Protein AF-A8AXS2-F1 (afdb_monomer_lite)

Sequence (41 aa):
MGEFTSAQVNDSAWVDGKFVASSETLSGLKAQADALLAAIN

Radius of gyration: 12.73 Å; chains: 1; bounding box: 28×20×31 Å

Foldseek 3Di:
DDDDLDDDADPCCVPVVDGDGDPVSVVSVVVVVVVVVVVVD

pLDDT: mean 72.42, std 9.95, range [41.25, 85.38]

Secondary structure (DSSP, 8-state):
-------PPPTTHHHHS-----HHHHHHHHHHHHHHHHHH-

Organism: Streptococcus gordonii (strain Challis / ATCC 35105 / BCRC 15272 / CH1 / DL1 / V288) (NCBI:txid467705)

Structure (mmCIF, N/CA/C/O backbone):
data_AF-A8AXS2-F1
#
_entry.id   AF-A8AXS2-F1
#
loop_
_atom_site.group_PDB
_atom_site.id
_atom_site.type_symbol
_atom_site.label_atom_id
_atom_site.label_alt_id
_atom_site.label_comp_id
_atom_site.label_asym_id
_atom_site.label_entity_id
_atom_site.label_seq_id
_atom_site.pdbx_PDB_ins_code
_atom_site.Cartn_x
_atom_site.Cartn_y
_atom_site.Cartn_z
_atom_site.occupancy
_atom_site.B_iso_or_equiv
_atom_site.auth_seq_id
_atom_site.auth_comp_id
_atom_site.auth_asym_id
_atom_site.auth_atom_id
_atom_site.pdbx_PDB_model_num
ATOM 1 N N . MET A 1 1 ? -8.018 13.624 6.630 1.00 41.25 1 MET A N 1
ATOM 2 C CA . MET A 1 1 ? -7.485 13.082 5.365 1.00 41.25 1 MET A CA 1
ATOM 3 C C . MET A 1 1 ? -6.682 11.854 5.739 1.00 41.25 1 MET A C 1
ATOM 5 O O . MET A 1 1 ? -5.776 12.006 6.547 1.00 41.25 1 MET A O 1
ATOM 9 N N . GLY A 1 2 ? -7.097 10.662 5.301 1.00 55.47 2 GLY A N 1
ATOM 10 C CA . GLY A 1 2 ? -6.375 9.425 5.618 1.00 55.47 2 GLY A CA 1
ATOM 11 C C . GLY A 1 2 ? -4.969 9.464 5.026 1.00 55.47 2 GLY A C 1
ATOM 12 O O . GLY A 1 2 ? -4.780 10.056 3.962 1.00 55.47 2 GLY A O 1
ATOM 13 N N . GLU A 1 3 ? -3.992 8.890 5.729 1.00 56.19 3 GLU A N 1
ATOM 14 C CA . GLU A 1 3 ? -2.639 8.729 5.197 1.00 56.19 3 GLU A CA 1
ATOM 15 C C . GLU A 1 3 ? -2.715 8.070 3.817 1.00 56.19 3 GLU A C 1
ATOM 17 O O . GLU A 1 3 ? -3.447 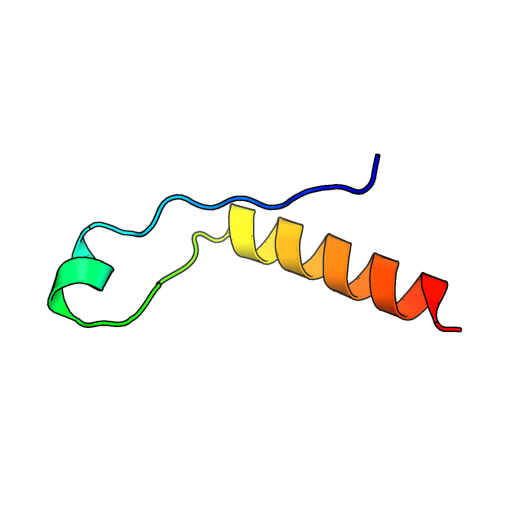7.100 3.621 1.00 56.19 3 GLU A O 1
ATOM 22 N N . PHE A 1 4 ? -1.976 8.609 2.849 1.00 57.56 4 PHE A N 1
ATOM 23 C CA . PHE A 1 4 ? -1.874 8.057 1.503 1.00 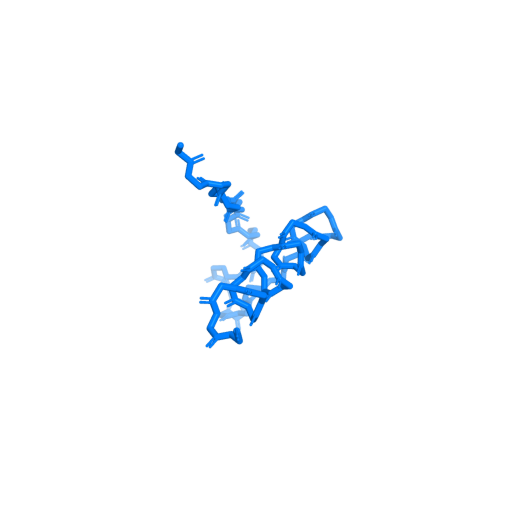57.56 4 PHE A CA 1
ATOM 24 C C . PHE A 1 4 ? -0.410 7.705 1.252 1.00 57.56 4 PHE A C 1
ATOM 26 O O . PHE A 1 4 ? 0.439 8.583 1.113 1.00 57.56 4 PHE A O 1
ATOM 33 N N . THR A 1 5 ? -0.097 6.413 1.260 1.00 55.12 5 THR A N 1
ATOM 34 C CA . THR A 1 5 ? 1.247 5.896 1.043 1.00 55.12 5 THR A CA 1
ATOM 35 C C . THR A 1 5 ? 1.440 5.765 -0.459 1.00 55.12 5 THR A C 1
ATOM 37 O O . THR A 1 5 ? 1.029 4.788 -1.078 1.00 55.12 5 THR A O 1
ATOM 40 N N . SER A 1 6 ? 2.052 6.781 -1.060 1.00 61.94 6 SER A N 1
ATOM 41 C CA . SER A 1 6 ? 2.514 6.737 -2.446 1.00 61.94 6 SER A CA 1
ATOM 42 C C . SER A 1 6 ? 3.978 6.324 -2.491 1.00 61.94 6 SER A C 1
ATOM 44 O O . SER A 1 6 ? 4.797 6.876 -1.757 1.00 61.94 6 SER A O 1
ATOM 46 N N . ALA A 1 7 ? 4.324 5.404 -3.384 1.00 64.38 7 ALA A N 1
ATOM 47 C CA . ALA A 1 7 ? 5.703 5.014 -3.628 1.00 64.38 7 ALA A CA 1
ATOM 48 C C . ALA A 1 7 ? 6.030 5.126 -5.110 1.00 64.38 7 ALA A C 1
ATOM 50 O O . ALA A 1 7 ? 5.224 4.754 -5.963 1.00 64.38 7 ALA A O 1
ATOM 51 N N . GLN A 1 8 ? 7.215 5.655 -5.406 1.00 68.44 8 GLN A N 1
ATOM 52 C CA . GLN A 1 8 ? 7.711 5.711 -6.771 1.00 68.44 8 GLN A CA 1
ATOM 53 C C . GLN A 1 8 ? 8.007 4.289 -7.254 1.00 68.44 8 GLN A C 1
ATOM 55 O O . GLN A 1 8 ? 8.658 3.514 -6.553 1.00 68.44 8 GLN A O 1
ATOM 60 N N . VAL A 1 9 ? 7.534 3.961 -8.458 1.00 67.56 9 VAL A N 1
ATOM 61 C CA . VAL A 1 9 ? 7.831 2.689 -9.127 1.00 67.56 9 VAL A CA 1
ATOM 62 C C . VAL A 1 9 ? 9.349 2.573 -9.307 1.00 67.56 9 VAL A C 1
ATOM 64 O O . VAL A 1 9 ? 9.969 3.473 -9.875 1.00 67.56 9 VAL A O 1
ATOM 67 N N . ASN A 1 10 ? 9.956 1.500 -8.791 1.00 67.75 10 ASN A N 1
ATOM 68 C CA . ASN A 1 10 ? 11.390 1.247 -8.941 1.00 67.75 10 ASN A CA 1
ATOM 69 C C . ASN A 1 10 ? 11.750 1.065 -10.420 1.00 67.75 10 ASN A C 1
ATOM 71 O O . ASN A 1 10 ? 11.017 0.415 -11.161 1.00 67.75 10 ASN A O 1
ATOM 75 N N . ASP A 1 11 ? 12.907 1.585 -10.836 1.00 68.00 11 ASP A N 1
ATOM 76 C CA . ASP A 1 11 ? 13.372 1.539 -12.233 1.00 68.00 11 ASP A CA 1
ATOM 77 C C . ASP A 1 11 ? 13.400 0.103 -12.790 1.00 68.00 11 ASP A C 1
ATOM 79 O O . ASP A 1 11 ? 13.009 -0.162 -13.925 1.00 68.00 11 ASP A O 1
ATOM 83 N N . SER A 1 12 ? 13.748 -0.864 -11.935 1.00 65.56 12 SER A N 1
ATOM 84 C CA . SER A 1 12 ? 13.745 -2.286 -12.276 1.00 65.56 12 SER A CA 1
ATOM 85 C C . SER A 1 12 ? 12.352 -2.897 -12.467 1.00 65.56 12 SER A C 1
ATOM 87 O O . SER A 1 12 ? 12.250 -3.922 -13.135 1.00 65.56 12 SER A O 1
ATOM 89 N N . ALA A 1 13 ? 11.269 -2.291 -11.965 1.00 72.06 13 ALA A N 1
ATOM 90 C CA . ALA A 1 13 ? 9.908 -2.791 -12.190 1.00 72.06 13 ALA A CA 1
ATOM 91 C C . ALA A 1 13 ? 9.413 -2.573 -13.616 1.00 72.06 13 ALA A C 1
ATOM 93 O O . ALA A 1 13 ? 8.589 -3.351 -14.088 1.00 72.06 13 ALA A O 1
ATOM 94 N N . TRP A 1 14 ? 9.938 -1.571 -14.324 1.00 74.44 14 TRP A N 1
ATOM 95 C CA . TRP A 1 14 ? 9.640 -1.385 -15.745 1.00 74.44 14 TRP A CA 1
ATOM 96 C C . TRP A 1 14 ? 10.194 -2.521 -16.610 1.00 74.44 14 TRP A C 1
ATOM 98 O O . TRP A 1 14 ? 9.703 -2.749 -17.712 1.00 74.44 14 TRP A O 1
ATOM 108 N N . VAL A 1 15 ? 11.191 -3.246 -16.095 1.00 71.25 15 VAL A N 1
ATOM 109 C CA . VAL A 1 15 ? 11.894 -4.318 -16.805 1.00 71.25 15 VAL A CA 1
ATOM 110 C C . VAL A 1 15 ? 11.477 -5.703 -16.303 1.00 71.25 15 VAL A C 1
ATOM 112 O O . VAL A 1 15 ? 11.167 -6.572 -17.110 1.00 71.25 15 VAL A O 1
ATOM 115 N N . ASP A 1 16 ? 11.436 -5.918 -14.984 1.00 73.88 16 ASP A N 1
ATOM 116 C CA . ASP A 1 16 ? 11.095 -7.215 -14.371 1.00 73.88 16 ASP A CA 1
ATOM 117 C C . ASP A 1 16 ? 9.578 -7.389 -14.153 1.00 73.88 16 ASP A C 1
ATOM 119 O O . ASP A 1 16 ? 9.111 -8.475 -13.814 1.00 73.88 16 ASP A O 1
ATOM 123 N N . GLY A 1 17 ? 8.791 -6.315 -14.303 1.00 74.75 17 GLY A N 1
ATOM 124 C CA . GLY A 1 17 ? 7.353 -6.301 -14.009 1.00 74.75 17 GLY A CA 1
ATOM 125 C C . GLY A 1 17 ? 7.021 -6.418 -12.517 1.00 74.75 17 GLY A C 1
ATOM 126 O O . GLY A 1 17 ? 5.849 -6.503 -12.151 1.00 74.75 17 GLY A O 1
ATOM 127 N N . LYS A 1 18 ? 8.033 -6.435 -11.640 1.00 74.62 18 LYS A N 1
ATOM 128 C CA . LYS A 1 18 ? 7.870 -6.564 -10.191 1.00 74.62 18 LYS A CA 1
ATOM 129 C C . LYS A 1 18 ? 8.185 -5.259 -9.487 1.00 74.62 18 LYS A C 1
ATOM 131 O O . LYS A 1 18 ? 9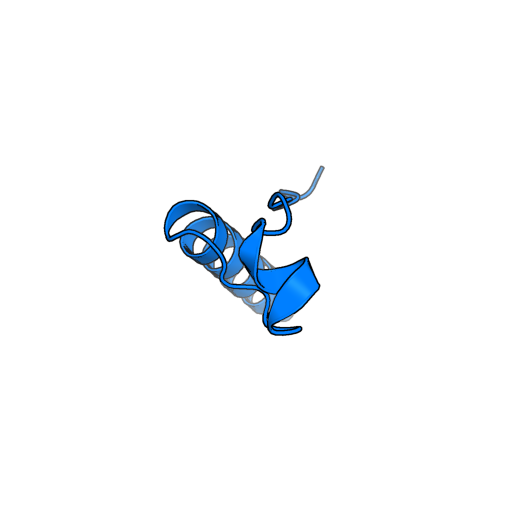.338 -4.833 -9.414 1.00 74.62 18 LYS A O 1
ATOM 136 N N . PHE A 1 19 ? 7.145 -4.668 -8.913 1.00 73.88 19 PHE A N 1
ATOM 137 C CA . PHE A 1 19 ? 7.300 -3.548 -8.004 1.00 73.88 19 PHE A CA 1
ATOM 138 C C . PHE A 1 19 ? 7.952 -4.023 -6.703 1.00 73.88 19 PHE A C 1
ATOM 140 O O . PHE A 1 19 ? 7.397 -4.857 -5.986 1.00 73.88 19 PHE A O 1
ATOM 147 N N . VAL A 1 20 ? 9.134 -3.490 -6.407 1.00 76.12 20 VAL A N 1
ATOM 148 C CA . VAL A 1 20 ? 9.824 -3.719 -5.137 1.00 76.12 20 VAL A CA 1
ATOM 149 C C . VAL A 1 20 ? 9.697 -2.440 -4.329 1.00 76.12 20 VAL A C 1
ATOM 151 O O . VAL A 1 20 ? 10.346 -1.438 -4.623 1.00 76.12 20 VAL A O 1
ATOM 154 N N . ALA A 1 21 ? 8.822 -2.474 -3.327 1.00 69.31 21 ALA A N 1
ATOM 155 C CA . ALA A 1 21 ? 8.609 -1.353 -2.427 1.00 69.31 21 ALA A CA 1
ATOM 156 C C . ALA A 1 21 ? 9.795 -1.190 -1.466 1.00 69.31 21 ALA A C 1
ATOM 158 O O . ALA A 1 21 ? 10.276 -2.166 -0.886 1.00 69.31 21 ALA A O 1
ATOM 159 N N . SER A 1 22 ? 10.226 0.051 -1.252 1.00 73.06 22 SER A N 1
ATOM 160 C CA . SER A 1 22 ? 11.215 0.390 -0.227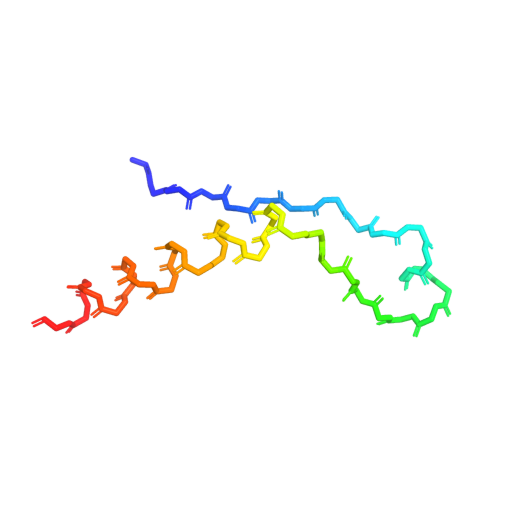 1.00 73.06 22 SER A CA 1
ATOM 161 C C . SER A 1 22 ? 10.667 0.128 1.182 1.00 73.06 22 SER A C 1
ATOM 163 O O . SER A 1 22 ? 9.459 0.214 1.417 1.00 73.06 22 SER A O 1
ATOM 165 N N . SER A 1 23 ? 11.550 -0.126 2.152 1.00 73.62 23 SER A N 1
ATOM 166 C CA . SER A 1 23 ? 11.178 -0.411 3.549 1.00 73.62 23 SER A CA 1
ATOM 167 C C . SER A 1 23 ? 10.286 0.670 4.181 1.00 73.62 23 SER A C 1
ATOM 169 O O . SER A 1 23 ? 9.382 0.348 4.947 1.00 73.62 23 SER A O 1
ATOM 171 N N . GLU A 1 24 ? 10.488 1.941 3.818 1.00 71.88 24 GLU A N 1
ATOM 172 C CA . GLU A 1 24 ? 9.633 3.065 4.234 1.00 71.88 24 GLU A CA 1
ATOM 173 C C . GLU A 1 24 ? 8.189 2.924 3.733 1.00 71.88 24 GLU A C 1
ATOM 175 O O . GLU A 1 24 ? 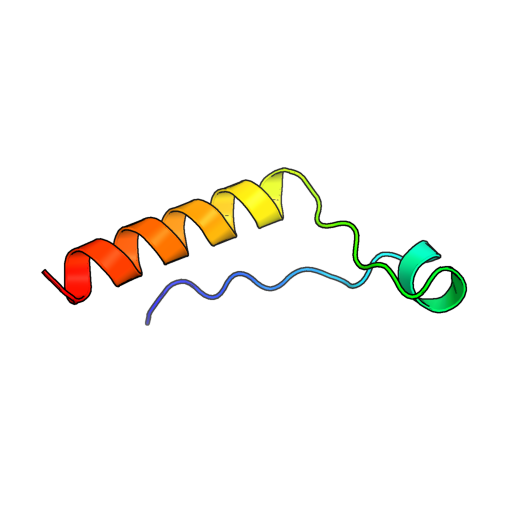7.242 3.058 4.506 1.00 71.88 24 GLU A O 1
ATOM 180 N N . THR A 1 25 ? 8.007 2.577 2.456 1.00 73.75 25 THR A N 1
ATOM 181 C CA . THR A 1 25 ? 6.687 2.330 1.861 1.00 73.75 25 THR A CA 1
ATOM 182 C C . THR A 1 25 ? 5.992 1.149 2.520 1.00 73.75 25 THR A C 1
ATOM 184 O O . THR A 1 25 ? 4.795 1.216 2.782 1.00 73.75 25 THR A O 1
ATOM 187 N N . LEU A 1 26 ? 6.727 0.074 2.814 1.00 77.81 26 LEU A N 1
ATOM 188 C CA . LEU A 1 26 ? 6.171 -1.091 3.503 1.00 77.81 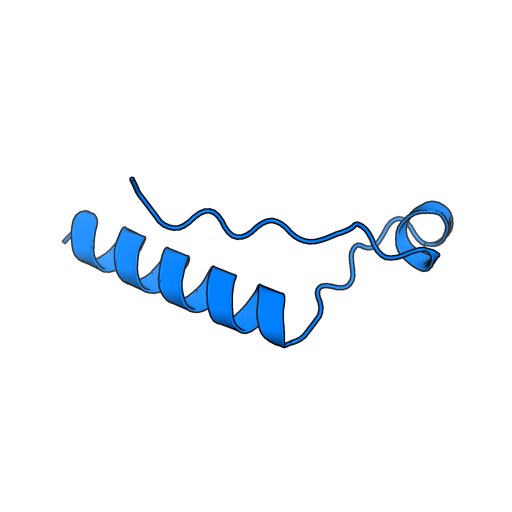26 LEU A CA 1
ATOM 189 C C . LEU A 1 26 ? 5.715 -0.742 4.925 1.00 77.81 26 LEU A C 1
ATOM 191 O O . LEU A 1 26 ? 4.662 -1.208 5.360 1.00 77.81 26 LEU A O 1
ATOM 195 N N . SER A 1 27 ? 6.466 0.111 5.628 1.00 77.25 27 SER A N 1
ATOM 196 C CA . SER A 1 27 ? 6.084 0.595 6.956 1.00 77.25 27 SER A CA 1
ATOM 197 C C . SER A 1 27 ? 4.822 1.464 6.905 1.00 77.25 27 SER A C 1
ATOM 199 O O . SER A 1 27 ? 3.923 1.275 7.724 1.00 77.25 27 SER A O 1
ATOM 201 N N . GLY A 1 28 ? 4.717 2.364 5.921 1.00 78.12 28 GLY A N 1
ATOM 202 C CA . GLY A 1 28 ? 3.507 3.159 5.687 1.00 78.12 28 GLY A CA 1
ATOM 203 C C . GLY A 1 28 ? 2.299 2.290 5.325 1.00 78.12 28 GLY A C 1
ATOM 204 O O . GLY A 1 28 ? 1.244 2.410 5.939 1.00 78.12 28 GLY A O 1
ATOM 205 N N . LEU A 1 29 ? 2.470 1.328 4.412 1.00 79.38 29 LEU A N 1
ATOM 206 C CA . LEU A 1 29 ? 1.414 0.390 4.027 1.00 79.38 29 LEU A CA 1
ATOM 207 C C . LEU A 1 29 ? 0.928 -0.441 5.221 1.00 79.38 29 LEU A C 1
ATOM 209 O O . LEU A 1 29 ? -0.269 -0.689 5.351 1.00 79.38 29 LEU A O 1
ATOM 213 N N . LYS A 1 30 ? 1.833 -0.839 6.124 1.00 83.06 30 LYS A N 1
ATOM 214 C CA . LYS A 1 30 ? 1.450 -1.528 7.357 1.00 83.06 30 LYS A CA 1
ATOM 215 C C . LYS A 1 30 ? 0.627 -0.633 8.284 1.00 83.06 30 LYS A C 1
ATOM 217 O O . LYS A 1 30 ? -0.387 -1.099 8.793 1.00 83.06 30 LYS A O 1
ATOM 222 N N . ALA A 1 31 ? 1.016 0.627 8.474 1.00 80.69 31 ALA A N 1
ATOM 223 C CA . ALA A 1 31 ? 0.234 1.572 9.273 1.00 80.69 31 ALA A CA 1
ATOM 224 C C . ALA A 1 31 ? -1.177 1.774 8.692 1.00 80.69 31 ALA A C 1
ATOM 226 O O . ALA A 1 31 ? -2.157 1.789 9.434 1.00 80.69 31 ALA A O 1
ATOM 227 N N . GLN A 1 32 ? -1.298 1.828 7.362 1.00 79.00 32 GLN A N 1
ATOM 228 C CA . GLN A 1 32 ? -2.598 1.892 6.692 1.00 79.00 32 GLN A CA 1
ATOM 229 C C . GLN A 1 32 ? -3.427 0.623 6.861 1.00 79.00 32 GLN A C 1
ATOM 231 O O . GLN A 1 32 ? -4.628 0.712 7.098 1.00 79.00 32 GLN A O 1
ATOM 236 N N . ALA A 1 33 ? -2.807 -0.552 6.746 1.00 84.62 33 ALA A N 1
ATOM 237 C CA . ALA A 1 33 ? -3.492 -1.825 6.934 1.00 84.62 33 ALA A CA 1
ATOM 238 C C . ALA A 1 33 ? -4.017 -1.979 8.372 1.00 84.62 33 ALA A C 1
ATOM 240 O O . ALA A 1 33 ? -5.159 -2.392 8.560 1.00 84.62 33 ALA A O 1
ATOM 241 N N . ASP A 1 34 ? -3.218 -1.594 9.373 1.00 85.38 34 ASP A N 1
ATOM 242 C CA . ASP A 1 34 ? -3.631 -1.562 10.780 1.00 85.38 34 ASP A CA 1
ATOM 243 C C . ASP A 1 34 ? -4.774 -0.558 11.009 1.00 85.38 34 ASP A C 1
ATOM 245 O O . ASP A 1 34 ? -5.775 -0.900 11.638 1.00 85.38 34 ASP A O 1
ATOM 249 N N . ALA A 1 35 ? -4.680 0.653 10.446 1.00 84.50 35 ALA A N 1
ATOM 250 C CA . ALA A 1 35 ? -5.738 1.660 10.543 1.00 84.50 35 ALA A CA 1
ATOM 251 C C . ALA A 1 35 ? -7.045 1.209 9.870 1.00 84.50 35 ALA A C 1
ATOM 253 O O . ALA A 1 35 ? -8.129 1.456 10.395 1.00 84.50 35 ALA A O 1
ATOM 254 N N . LEU A 1 36 ? -6.954 0.520 8.728 1.00 83.81 36 LEU A N 1
ATOM 255 C CA . LEU A 1 36 ? -8.111 -0.038 8.034 1.00 83.81 36 LEU A CA 1
ATOM 256 C C . LEU A 1 36 ? -8.760 -1.157 8.853 1.00 83.81 36 LEU A C 1
ATOM 258 O O . LEU A 1 36 ? -9.977 -1.170 9.004 1.00 83.81 36 LEU A O 1
ATOM 262 N N . LEU A 1 37 ? -7.962 -2.071 9.410 1.00 85.25 37 LEU A N 1
ATOM 263 C CA . LEU A 1 37 ? -8.474 -3.155 10.246 1.00 85.25 37 LEU A CA 1
ATOM 264 C C . LEU A 1 37 ? -9.145 -2.616 11.518 1.00 85.25 37 LEU A C 1
ATOM 266 O O . LEU A 1 37 ? -10.213 -3.089 11.897 1.00 85.25 37 LEU A O 1
ATOM 270 N N . ALA A 1 38 ? -8.554 -1.594 12.139 1.00 84.00 38 ALA A N 1
ATOM 271 C CA . ALA A 1 38 ? -9.119 -0.919 13.303 1.00 84.00 38 ALA A CA 1
ATOM 272 C C . ALA A 1 38 ? -10.410 -0.144 12.994 1.00 84.00 38 ALA A C 1
ATOM 274 O O . ALA A 1 38 ? -11.211 0.054 13.896 1.00 84.00 38 ALA A O 1
ATOM 275 N N . ALA A 1 39 ? -10.613 0.304 11.752 1.00 80.69 39 ALA A N 1
ATOM 276 C CA . ALA A 1 39 ? -11.842 0.976 11.332 1.00 80.69 39 ALA A CA 1
ATOM 277 C C . ALA A 1 39 ? -12.975 0.003 10.952 1.00 80.69 39 ALA A C 1
ATOM 279 O O . ALA A 1 39 ? -14.129 0.421 10.865 1.00 80.69 39 ALA A O 1
ATOM 280 N N . ILE A 1 40 ? -12.647 -1.262 10.665 1.00 85.12 40 ILE A N 1
ATOM 281 C CA . ILE A 1 40 ? -13.620 -2.314 10.329 1.00 85.12 40 ILE A CA 1
ATOM 282 C C . ILE A 1 40 ? -14.160 -3.011 11.592 1.00 85.12 40 ILE A C 1
ATOM 284 O O . ILE A 1 40 ? -15.303 -3.472 11.571 1.00 85.12 40 ILE A O 1
ATOM 288 N N . ASN A 1 41 ? -13.361 -3.092 12.661 1.00 58.75 41 ASN A N 1
ATOM 289 C CA . ASN A 1 41 ? -13.771 -3.606 13.979 1.00 58.75 41 ASN A CA 1
ATOM 290 C C . ASN A 1 41 ? -14.448 -2.537 14.844 1.00 58.75 41 ASN A C 1
ATOM 292 O O . ASN A 1 41 ? -15.256 -2.944 15.709 1.00 58.75 41 ASN A O 1
#